Protein AF-A0A7Y8MSW4-F1 (afdb_monomer_lite)

pLDDT: mean 81.32, std 8.6, range [40.34, 90.81]

Secondary structure (DSSP, 8-state):
-HHHHHHHHHHHHHHHHHHHHHHHS---HHHHHHHHHHHHHHHHT-HHHHTT--HHHHHHHHHHTS-HHHHHHHHHHHHHHHHS----

Radius of gyration: 15.92 Å; chains: 1; bounding box: 45×33×38 Å

Structure (mmCIF, N/CA/C/O backbone):
data_AF-A0A7Y8MSW4-F1
#
_entry.id   AF-A0A7Y8MSW4-F1
#
loop_
_atom_site.group_PDB
_atom_site.id
_atom_site.type_symbol
_atom_site.label_atom_id
_atom_site.label_alt_id
_atom_site.label_comp_id
_atom_site.label_asym_id
_atom_site.label_entity_id
_atom_site.label_seq_id
_atom_site.pdbx_PDB_ins_code
_atom_site.Cartn_x
_atom_site.Cartn_y
_atom_site.Cartn_z
_atom_site.occupancy
_atom_site.B_iso_or_equiv
_atom_site.auth_seq_id
_atom_site.auth_comp_id
_atom_site.auth_asym_id
_atom_site.auth_atom_id
_atom_site.pdbx_PDB_model_num
ATOM 1 N N . MET A 1 1 ? -33.004 -6.296 19.180 1.00 63.72 1 MET A N 1
ATOM 2 C CA . MET A 1 1 ? -32.107 -5.138 18.956 1.00 63.72 1 MET A CA 1
ATOM 3 C C . MET A 1 1 ? -30.629 -5.524 18.953 1.00 63.72 1 MET A C 1
ATOM 5 O O . MET A 1 1 ? -30.006 -5.317 17.925 1.00 63.72 1 MET A O 1
ATOM 9 N N . PHE A 1 2 ? -30.080 -6.168 19.995 1.00 69.69 2 PHE A N 1
ATOM 10 C CA . PHE A 1 2 ? -28.656 -6.573 20.035 1.00 69.69 2 PHE A CA 1
ATOM 11 C C . PHE A 1 2 ? -28.172 -7.363 18.802 1.00 69.69 2 PHE A C 1
ATOM 13 O O . PHE A 1 2 ? -27.147 -7.026 18.226 1.00 69.69 2 PHE A O 1
ATOM 20 N N . ARG A 1 3 ? -28.956 -8.340 18.319 1.00 75.62 3 ARG A N 1
ATOM 21 C CA . ARG A 1 3 ? -28.615 -9.135 17.119 1.00 75.62 3 ARG A CA 1
ATOM 22 C C . ARG A 1 3 ? -28.453 -8.292 15.846 1.00 75.62 3 ARG A C 1
ATOM 24 O O . ARG A 1 3 ? -27.604 -8.605 15.022 1.00 75.62 3 ARG A O 1
ATOM 31 N N . ALA A 1 4 ? -29.245 -7.229 15.696 1.00 77.69 4 ALA A N 1
ATOM 32 C CA . ALA A 1 4 ? -29.169 -6.341 14.537 1.00 77.69 4 ALA A CA 1
ATOM 33 C C . ALA A 1 4 ? -27.931 -5.435 14.610 1.00 77.69 4 ALA A C 1
ATOM 35 O O . ALA A 1 4 ? -27.243 -5.265 13.613 1.00 77.69 4 ALA A O 1
ATOM 36 N N . ILE A 1 5 ? -27.601 -4.931 15.803 1.00 84.62 5 ILE A N 1
ATOM 37 C CA . ILE A 1 5 ? -26.416 -4.090 16.030 1.00 84.62 5 ILE A CA 1
ATOM 38 C C . ILE A 1 5 ? -25.130 -4.903 15.826 1.00 84.62 5 ILE A C 1
ATOM 40 O O . ILE A 1 5 ? -24.221 -4.451 15.135 1.00 84.62 5 ILE A O 1
ATOM 44 N N . SER A 1 6 ? -25.069 -6.131 16.352 1.00 83.50 6 SER A N 1
ATOM 45 C CA . SER A 1 6 ? -23.927 -7.029 16.136 1.00 83.50 6 SER A CA 1
ATOM 46 C C . SER A 1 6 ? -23.759 -7.405 14.663 1.00 83.50 6 SER A C 1
ATOM 48 O O . SER A 1 6 ? -22.640 -7.409 14.160 1.00 83.50 6 SER A O 1
ATOM 50 N N . SER A 1 7 ? -24.860 -7.674 13.951 1.00 82.31 7 SER A N 1
ATOM 51 C CA . SER A 1 7 ? -24.815 -7.953 12.511 1.00 82.31 7 SER A CA 1
ATOM 52 C C . SER A 1 7 ? -24.335 -6.746 11.705 1.00 82.31 7 SER A C 1
ATOM 54 O O . SER A 1 7 ? -23.584 -6.917 10.750 1.00 82.31 7 SER A O 1
ATOM 56 N N . LEU A 1 8 ? -24.750 -5.536 12.090 1.00 86.62 8 LEU A N 1
ATOM 57 C CA . LEU A 1 8 ? -24.332 -4.296 11.441 1.00 86.62 8 LEU A CA 1
ATOM 58 C C . LEU A 1 8 ? -22.821 -4.073 11.607 1.00 86.62 8 LEU A C 1
ATOM 60 O O . LEU A 1 8 ? -22.125 -3.849 10.623 1.00 86.62 8 LEU A O 1
ATOM 64 N N . MET A 1 9 ? -22.303 -4.208 12.833 1.00 85.12 9 MET A N 1
ATOM 65 C CA . MET A 1 9 ? -20.865 -4.104 13.129 1.00 85.12 9 MET A CA 1
ATOM 66 C C . MET A 1 9 ? -20.037 -5.121 12.338 1.00 85.12 9 MET A C 1
ATOM 68 O O . MET A 1 9 ? -18.989 -4.777 11.798 1.00 85.12 9 MET A O 1
ATOM 72 N N . LEU A 1 10 ? -20.525 -6.359 12.221 1.00 86.25 10 LEU A N 1
ATOM 73 C CA . LEU A 1 10 ? -19.857 -7.393 1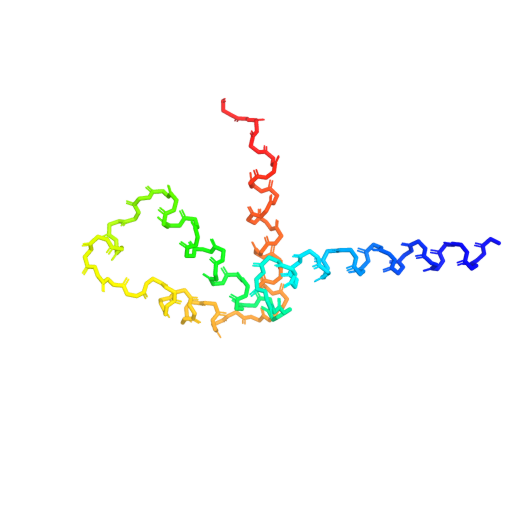1.434 1.00 86.25 10 LEU A CA 1
ATOM 74 C C . LEU A 1 10 ? -19.765 -6.995 9.952 1.00 86.25 10 LEU A C 1
ATOM 76 O O . LEU A 1 10 ? -18.722 -7.166 9.325 1.00 86.25 10 LEU A O 1
ATOM 80 N N . MET A 1 11 ? -20.836 -6.417 9.404 1.00 84.88 11 MET A N 1
ATOM 81 C CA . MET A 1 11 ? -20.872 -5.949 8.018 1.00 84.88 11 MET A CA 1
ATOM 82 C C . MET A 1 11 ? -19.852 -4.833 7.763 1.00 84.88 11 MET A C 1
ATOM 84 O O . MET A 1 11 ? -19.197 -4.842 6.724 1.00 84.88 11 MET A O 1
ATOM 88 N N . PHE A 1 12 ? -19.660 -3.927 8.727 1.00 83.50 12 PHE A N 1
ATOM 89 C CA . PHE A 1 12 ? -18.664 -2.851 8.642 1.00 83.50 12 PHE A CA 1
ATOM 90 C C . PHE A 1 12 ? -17.218 -3.350 8.582 1.00 83.50 12 PHE A C 1
ATOM 92 O O . PHE A 1 12 ? -16.379 -2.672 8.001 1.00 83.50 12 PHE A O 1
ATOM 99 N N . VAL A 1 13 ? -16.919 -4.521 9.147 1.00 81.44 13 VAL A N 1
ATOM 100 C CA . VAL A 1 13 ? -15.580 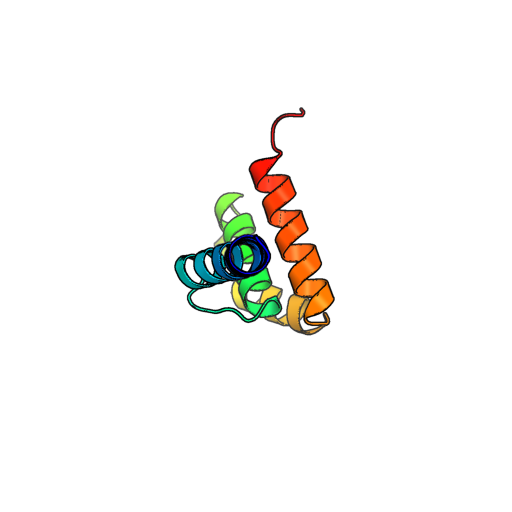-5.126 9.068 1.00 81.44 13 VAL A CA 1
ATOM 101 C C . VAL A 1 13 ? -15.440 -5.987 7.813 1.00 81.44 13 VAL A C 1
ATOM 103 O O . VAL A 1 13 ? -14.419 -5.937 7.133 1.00 81.44 13 VAL A O 1
ATOM 106 N N . ILE A 1 14 ? -16.472 -6.760 7.467 1.00 84.25 14 ILE A N 1
ATOM 107 C CA . ILE A 1 14 ? -16.420 -7.681 6.325 1.00 84.25 14 ILE A CA 1
ATOM 108 C C . ILE A 1 14 ? -16.432 -6.930 4.992 1.00 84.25 14 ILE A C 1
ATOM 110 O O . ILE A 1 14 ? -15.721 -7.332 4.078 1.00 84.25 14 ILE A O 1
ATOM 114 N N . ALA A 1 15 ? -17.204 -5.850 4.861 1.00 83.06 15 ALA A N 1
ATOM 115 C CA . ALA A 1 15 ? -17.296 -5.094 3.614 1.00 83.06 15 ALA A CA 1
ATOM 116 C C . ALA A 1 15 ? -15.934 -4.568 3.104 1.00 83.06 15 ALA A C 1
ATOM 118 O O . ALA A 1 15 ? -15.600 -4.862 1.954 1.00 83.06 15 ALA A O 1
ATOM 119 N N . PRO A 1 16 ? -15.108 -3.863 3.906 1.00 78.44 16 PRO A N 1
ATOM 120 C CA . PRO A 1 16 ? -13.800 -3.397 3.447 1.00 78.44 16 PRO A CA 1
ATOM 121 C C . PRO A 1 16 ? -12.823 -4.550 3.196 1.00 78.44 16 PRO A C 1
ATOM 123 O O . PRO A 1 16 ? -12.108 -4.522 2.200 1.00 78.44 16 PRO A O 1
ATOM 126 N N . LEU A 1 17 ? -12.828 -5.600 4.026 1.00 79.25 17 LEU A N 1
ATOM 127 C CA . LEU A 1 17 ? -11.986 -6.783 3.795 1.00 79.25 17 LEU A CA 1
ATOM 128 C C . LEU A 1 17 ? -12.371 -7.519 2.504 1.00 79.25 17 LEU A C 1
ATOM 130 O O . LEU A 1 17 ? -11.502 -7.974 1.765 1.00 79.25 17 LEU A O 1
ATOM 134 N N . GLY A 1 18 ? -13.669 -7.604 2.209 1.00 81.25 18 GLY A N 1
ATOM 135 C CA . GLY A 1 18 ? -14.189 -8.173 0.970 1.00 81.25 18 GLY A CA 1
ATOM 136 C C . GLY A 1 18 ? -13.809 -7.341 -0.253 1.00 81.25 18 GLY A C 1
ATOM 137 O O . GLY A 1 18 ? -13.402 -7.907 -1.264 1.00 81.25 18 GLY A O 1
ATOM 138 N N . ALA A 1 19 ? -13.873 -6.011 -0.151 1.00 78.06 19 ALA A N 1
ATOM 139 C CA . ALA A 1 19 ? -13.425 -5.108 -1.211 1.00 78.06 19 ALA A CA 1
ATOM 140 C C . ALA A 1 19 ? -11.915 -5.245 -1.475 1.00 78.06 19 ALA A C 1
ATOM 142 O O . ALA A 1 19 ? -11.509 -5.390 -2.626 1.00 78.06 19 ALA A O 1
ATOM 143 N N . ILE A 1 20 ? -11.100 -5.291 -0.416 1.00 80.56 20 ILE A N 1
ATOM 144 C CA . ILE A 1 20 ? -9.653 -5.544 -0.494 1.00 80.56 20 ILE A CA 1
ATOM 145 C C . ILE A 1 20 ? -9.370 -6.857 -1.214 1.00 80.56 20 ILE A C 1
ATOM 147 O O . ILE A 1 20 ? -8.613 -6.899 -2.183 1.00 80.56 20 ILE A O 1
ATOM 151 N N . TYR A 1 21 ? -10.016 -7.929 -0.765 1.00 82.44 21 TYR A N 1
ATOM 152 C CA . TYR A 1 21 ? -9.812 -9.244 -1.345 1.00 82.44 21 TYR A CA 1
ATOM 153 C C . TYR A 1 21 ? -10.214 -9.286 -2.824 1.00 82.44 21 TYR A C 1
ATOM 155 O O . TYR A 1 21 ? -9.496 -9.859 -3.637 1.00 82.44 21 TYR A O 1
ATOM 163 N N . TYR A 1 22 ? -11.326 -8.646 -3.191 1.00 81.19 22 TYR A N 1
ATOM 164 C CA . TYR A 1 22 ? -11.796 -8.596 -4.574 1.00 81.19 22 TYR A CA 1
ATOM 165 C C . TYR A 1 22 ? -10.843 -7.827 -5.501 1.00 81.19 22 TYR A C 1
ATOM 167 O O . TYR A 1 22 ? -10.613 -8.259 -6.628 1.00 81.19 22 TYR A O 1
ATOM 175 N N . VAL A 1 23 ? -10.280 -6.706 -5.039 1.00 79.62 23 VAL A N 1
ATOM 176 C CA . VAL A 1 23 ? -9.410 -5.844 -5.859 1.00 79.62 23 VAL A CA 1
ATOM 177 C C . VAL A 1 23 ? -7.983 -6.388 -5.950 1.00 79.62 23 VAL A C 1
ATOM 179 O O . VAL A 1 23 ? -7.399 -6.394 -7.030 1.00 79.62 23 VAL A O 1
ATOM 182 N N . TYR A 1 24 ? -7.416 -6.859 -4.837 1.00 80.38 24 TYR A N 1
ATOM 183 C CA . TYR A 1 24 ? -5.991 -7.204 -4.755 1.00 80.38 24 TYR A CA 1
ATOM 184 C C . TYR A 1 24 ? -5.718 -8.713 -4.685 1.00 80.38 24 TYR A C 1
ATOM 186 O O . TYR A 1 24 ? -4.560 -9.128 -4.802 1.00 80.38 24 TYR A O 1
ATOM 194 N N . GLY A 1 25 ? -6.756 -9.538 -4.499 1.00 81.62 25 GLY A N 1
ATOM 195 C CA . GLY A 1 25 ? -6.663 -10.997 -4.366 1.00 81.62 25 GLY A CA 1
ATOM 196 C C . GLY A 1 25 ? -6.130 -11.479 -3.013 1.00 81.62 25 GLY A C 1
ATOM 197 O O . GLY A 1 25 ? -5.920 -12.676 -2.821 1.00 81.62 25 GLY A O 1
ATOM 198 N N . GLU A 1 26 ? -5.882 -10.569 -2.073 1.00 82.00 26 GLU A N 1
ATOM 199 C CA . GLU A 1 26 ? -5.280 -10.868 -0.779 1.00 82.00 26 GLU A CA 1
ATOM 200 C C . GLU A 1 26 ? -5.685 -9.856 0.282 1.00 82.00 26 GLU A C 1
ATOM 202 O O . GLU A 1 26 ? -6.141 -8.768 -0.042 1.00 82.00 26 GLU A O 1
ATOM 207 N N . ILE A 1 27 ? -5.498 -10.225 1.549 1.00 81.06 27 ILE A N 1
ATOM 208 C CA . ILE A 1 27 ? -5.911 -9.425 2.712 1.00 81.06 27 ILE A CA 1
ATOM 209 C C . ILE A 1 27 ? -4.684 -8.955 3.518 1.00 81.06 27 ILE A C 1
ATOM 211 O O . ILE A 1 27 ? -4.818 -8.265 4.523 1.00 81.06 27 ILE A O 1
ATOM 215 N N . GLU A 1 28 ? -3.464 -9.309 3.094 1.00 85.25 28 GLU A N 1
ATOM 216 C CA . GLU A 1 28 ? -2.242 -8.861 3.765 1.00 85.25 28 GLU A CA 1
ATOM 217 C C . GLU A 1 28 ? -2.011 -7.362 3.516 1.00 85.25 28 GLU A C 1
ATOM 219 O O . GLU A 1 28 ? -1.688 -6.973 2.390 1.00 85.25 28 GLU A O 1
ATOM 224 N N . PRO A 1 29 ? -2.118 -6.501 4.547 1.00 82.75 29 PRO A N 1
ATOM 225 C CA . PRO A 1 29 ? -2.191 -5.055 4.354 1.00 82.75 29 PRO A CA 1
ATOM 226 C C . PRO A 1 29 ? -0.933 -4.482 3.698 1.00 82.75 29 PRO A C 1
ATOM 228 O O . PRO A 1 29 ? -1.034 -3.597 2.859 1.00 82.75 29 PRO A O 1
ATOM 231 N N . CYS A 1 30 ? 0.253 -5.006 4.020 1.00 87.69 30 CYS A N 1
ATOM 232 C CA . CYS A 1 30 ? 1.505 -4.516 3.438 1.00 87.69 30 CYS A CA 1
ATOM 233 C C . CYS A 1 30 ? 1.648 -4.872 1.959 1.00 87.69 30 CYS A C 1
ATOM 235 O O . CYS A 1 30 ? 2.176 -4.085 1.180 1.00 87.69 30 CYS A O 1
ATOM 237 N N . ARG A 1 31 ? 1.143 -6.036 1.548 1.00 86.06 31 ARG A N 1
ATOM 238 C CA . ARG A 1 31 ? 1.222 -6.453 0.151 1.00 86.06 31 ARG A CA 1
ATOM 239 C C . ARG A 1 31 ? 0.190 -5.734 -0.713 1.00 86.06 31 ARG A C 1
ATOM 241 O O . ARG A 1 31 ? 0.512 -5.297 -1.813 1.00 86.06 31 ARG A O 1
ATOM 248 N N . VAL A 1 32 ? -1.005 -5.523 -0.160 1.00 89.12 32 VAL A N 1
ATOM 249 C CA . VAL A 1 32 ? -2.035 -4.668 -0.759 1.00 89.12 32 VAL A CA 1
ATOM 250 C C . VAL A 1 32 ? -1.521 -3.235 -0.916 1.00 89.12 32 VAL A C 1
ATOM 252 O O . VAL A 1 32 ? -1.662 -2.653 -1.988 1.00 89.12 32 VAL A O 1
ATOM 255 N N . LEU A 1 33 ? -0.855 -2.691 0.107 1.00 88.12 33 LEU A N 1
ATOM 256 C CA . LEU A 1 33 ? -0.252 -1.359 0.049 1.00 88.12 33 LEU A CA 1
ATOM 257 C C . LEU A 1 33 ? 0.824 -1.255 -1.042 1.00 88.12 33 LEU A C 1
ATOM 259 O O . LEU A 1 33 ? 0.821 -0.293 -1.804 1.00 88.12 33 LEU A O 1
ATOM 263 N N . ALA A 1 34 ? 1.701 -2.257 -1.169 1.00 88.62 34 ALA A N 1
ATOM 264 C CA . ALA A 1 34 ? 2.715 -2.279 -2.224 1.00 88.62 34 ALA A CA 1
ATOM 265 C C . ALA A 1 34 ? 2.091 -2.266 -3.630 1.00 88.62 34 ALA A C 1
ATOM 267 O O . ALA A 1 34 ? 2.554 -1.542 -4.514 1.00 88.62 34 ALA A O 1
ATOM 268 N N . LYS A 1 35 ? 1.010 -3.031 -3.829 1.00 87.81 35 LYS A N 1
ATOM 269 C CA . LYS A 1 35 ? 0.243 -3.027 -5.080 1.00 87.81 35 LYS A CA 1
ATOM 27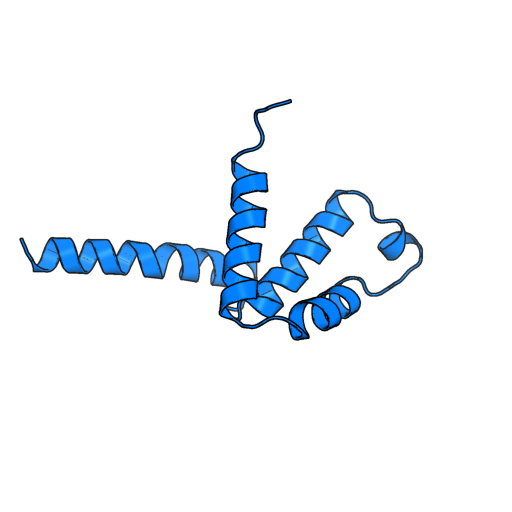0 C C . LYS A 1 35 ? -0.433 -1.687 -5.344 1.00 87.81 35 LYS A C 1
ATOM 272 O O . LYS A 1 35 ? -0.438 -1.249 -6.488 1.00 87.81 35 LYS A O 1
ATOM 277 N N . GLU A 1 36 ? -0.984 -1.032 -4.323 1.00 88.38 36 GLU A N 1
ATOM 278 C CA . GLU A 1 36 ? -1.620 0.280 -4.495 1.00 88.38 36 GLU A CA 1
ATOM 279 C C . GLU A 1 36 ? -0.604 1.352 -4.899 1.00 88.38 36 GLU A C 1
ATOM 281 O O . GLU A 1 36 ? -0.876 2.117 -5.822 1.00 88.38 36 GLU A O 1
ATOM 286 N N . TYR A 1 37 ? 0.585 1.371 -4.288 1.00 88.12 37 TYR A N 1
ATOM 287 C CA . TYR A 1 37 ? 1.658 2.276 -4.711 1.00 88.12 37 TYR A CA 1
ATOM 288 C C . TYR A 1 37 ? 2.113 1.995 -6.139 1.00 88.12 37 TYR A C 1
ATOM 290 O O . TYR A 1 37 ? 2.179 2.916 -6.946 1.00 88.12 37 TYR A O 1
ATOM 298 N N . THR A 1 38 ? 2.285 0.720 -6.489 1.00 87.44 38 THR A N 1
ATOM 299 C CA . THR A 1 38 ? 2.605 0.323 -7.867 1.00 87.44 38 THR A CA 1
ATOM 300 C C . THR A 1 38 ? 1.531 0.799 -8.845 1.00 87.44 38 THR A C 1
ATOM 302 O O . THR A 1 38 ? 1.841 1.374 -9.883 1.00 87.44 38 THR A O 1
ATOM 305 N N . TYR A 1 39 ? 0.250 0.606 -8.516 1.00 84.06 39 TYR A N 1
ATOM 306 C CA . TYR A 1 39 ? -0.862 1.057 -9.351 1.00 84.06 39 TYR A CA 1
ATOM 307 C C . TYR A 1 39 ? -0.878 2.581 -9.508 1.00 84.06 39 TYR A C 1
ATOM 309 O O . TYR A 1 39 ? -1.163 3.083 -10.597 1.00 84.06 39 TYR A O 1
ATOM 317 N N . ARG A 1 40 ? -0.578 3.324 -8.437 1.00 84.12 40 ARG A N 1
ATOM 318 C CA . ARG A 1 40 ? -0.500 4.787 -8.467 1.00 84.12 40 ARG A CA 1
ATOM 319 C C . ARG A 1 40 ? 0.642 5.263 -9.361 1.00 84.12 40 ARG A C 1
ATOM 321 O O . ARG A 1 40 ? 0.392 6.052 -10.266 1.00 84.12 40 ARG A O 1
ATOM 328 N N . ASP A 1 41 ? 1.836 4.713 -9.184 1.00 83.25 41 ASP A N 1
ATOM 329 C CA . ASP A 1 41 ? 3.018 5.049 -9.979 1.00 83.25 41 ASP A CA 1
ATOM 330 C C . ASP A 1 41 ? 2.816 4.728 -11.468 1.00 83.25 41 ASP A C 1
ATOM 332 O O . ASP A 1 41 ? 3.139 5.540 -12.336 1.00 83.25 41 ASP A O 1
ATOM 336 N N . LEU A 1 42 ? 2.214 3.578 -11.786 1.00 82.19 42 LEU A N 1
ATOM 337 C CA . LEU A 1 42 ? 1.856 3.226 -13.164 1.00 82.19 42 LEU A CA 1
ATOM 338 C C . LEU A 1 42 ? 0.812 4.185 -13.750 1.00 82.19 42 LEU A C 1
ATOM 340 O O . LEU A 1 42 ? 0.896 4.561 -14.918 1.00 82.19 42 LEU A O 1
ATOM 344 N N . ARG A 1 43 ? -0.171 4.610 -12.948 1.00 80.88 43 ARG A N 1
ATOM 345 C CA . ARG A 1 43 ? -1.207 5.560 -13.375 1.00 80.88 43 ARG A CA 1
ATOM 346 C C . ARG A 1 43 ? -0.650 6.963 -13.617 1.00 80.88 43 ARG A C 1
ATOM 348 O O . ARG A 1 43 ? -1.135 7.649 -14.514 1.00 80.88 43 ARG A O 1
ATOM 355 N N . GLU A 1 44 ? 0.333 7.384 -12.831 1.00 81.62 44 GLU A N 1
ATOM 356 C CA . GLU A 1 44 ? 1.001 8.686 -12.954 1.00 81.62 44 GLU A CA 1
ATOM 357 C C . GLU A 1 44 ? 2.082 8.704 -14.049 1.00 81.62 44 GLU A C 1
ATOM 359 O O . GLU A 1 44 ? 2.625 9.762 -14.362 1.00 81.62 44 GLU A O 1
ATOM 364 N N . GLY A 1 45 ? 2.356 7.562 -14.691 1.00 75.75 45 GLY A N 1
ATOM 365 C CA . GLY A 1 45 ? 3.351 7.466 -15.758 1.00 75.75 45 GLY A CA 1
ATOM 366 C C . GLY A 1 45 ? 4.780 7.484 -15.221 1.00 75.75 45 GLY A C 1
ATOM 367 O O . GLY A 1 45 ? 5.634 8.207 -15.736 1.00 75.75 45 GLY A O 1
ATOM 368 N N . SER A 1 46 ? 5.032 6.707 -14.167 1.00 77.00 46 SER A N 1
ATOM 369 C CA . SER A 1 46 ? 6.332 6.592 -13.510 1.00 77.00 46 SER A CA 1
ATOM 370 C C . SER A 1 46 ? 7.470 6.297 -14.492 1.00 77.00 46 SER A C 1
ATOM 372 O O . SER A 1 46 ? 7.445 5.338 -15.266 1.00 77.00 46 SER A O 1
ATOM 374 N N . VAL A 1 47 ? 8.536 7.096 -14.393 1.00 75.06 47 VAL A N 1
ATOM 375 C CA . VAL A 1 47 ? 9.781 6.900 -15.152 1.00 75.06 47 VAL A CA 1
ATOM 376 C C . VAL A 1 47 ? 10.419 5.547 -14.824 1.00 75.06 47 VAL A C 1
ATOM 378 O O . VAL A 1 47 ? 11.082 4.983 -15.689 1.00 75.06 47 VAL A O 1
ATOM 381 N N . LEU A 1 48 ? 10.200 5.007 -13.615 1.00 72.88 48 LEU A N 1
ATOM 382 C CA . LEU A 1 48 ? 10.736 3.707 -13.193 1.00 72.88 48 LEU A CA 1
ATOM 383 C C . LEU A 1 48 ? 10.182 2.549 -14.035 1.00 72.88 48 LEU A C 1
ATOM 385 O O . LEU A 1 48 ? 10.946 1.653 -14.391 1.00 72.88 48 LEU A O 1
ATOM 389 N N . ASP A 1 49 ? 8.905 2.605 -14.416 1.00 78.00 49 ASP A N 1
ATOM 390 C CA . ASP A 1 49 ? 8.289 1.617 -15.312 1.00 78.00 49 ASP A CA 1
ATOM 391 C C . ASP A 1 49 ? 8.920 1.716 -16.705 1.00 78.00 49 ASP A C 1
ATOM 393 O O . ASP A 1 49 ? 9.329 0.725 -17.310 1.00 78.00 49 ASP A O 1
ATOM 397 N N . MET A 1 50 ? 9.121 2.952 -17.169 1.00 71.69 50 MET A N 1
ATOM 398 C CA . MET A 1 50 ? 9.691 3.243 -18.483 1.00 71.69 50 MET A CA 1
ATOM 399 C C . MET A 1 50 ? 11.141 2.759 -18.638 1.00 71.69 50 MET A C 1
ATOM 401 O O . MET A 1 50 ? 11.555 2.396 -19.740 1.00 71.69 50 MET A O 1
ATOM 405 N N . ILE A 1 51 ? 11.916 2.725 -17.549 1.00 80.44 51 ILE A N 1
ATOM 406 C CA . ILE A 1 51 ? 13.287 2.184 -17.528 1.00 80.44 51 ILE A CA 1
ATOM 407 C C . ILE A 1 51 ? 13.343 0.687 -17.171 1.00 80.44 51 ILE A C 1
ATOM 409 O O . ILE A 1 51 ? 14.436 0.142 -17.008 1.00 80.44 51 ILE A O 1
ATOM 413 N N . GLY A 1 52 ? 12.192 0.012 -17.067 1.00 74.69 52 GLY A N 1
ATOM 414 C CA . GLY A 1 52 ? 12.093 -1.429 -16.829 1.00 74.69 52 GLY A CA 1
ATOM 415 C C . GLY A 1 52 ? 12.422 -1.861 -15.399 1.00 74.69 52 GLY A C 1
ATOM 416 O O . GLY A 1 52 ? 12.829 -3.005 -15.184 1.00 74.69 52 GLY A O 1
ATOM 417 N N . VAL A 1 53 ? 12.293 -0.962 -14.420 1.00 82.12 53 VAL A N 1
ATOM 418 C CA . VAL A 1 53 ? 12.440 -1.314 -13.005 1.00 82.12 53 VAL A CA 1
ATOM 419 C C . VAL A 1 53 ? 11.148 -1.956 -12.512 1.00 82.12 53 VAL A C 1
ATOM 421 O O . VAL A 1 53 ? 10.055 -1.451 -12.735 1.00 82.12 53 VAL A O 1
ATOM 424 N N . ASP A 1 54 ? 11.290 -3.066 -11.792 1.00 84.25 54 ASP A N 1
ATOM 425 C CA . ASP A 1 54 ? 10.180 -3.747 -11.131 1.00 84.25 54 ASP A CA 1
ATOM 426 C C . ASP A 1 54 ? 9.707 -2.924 -9.914 1.00 84.25 54 ASP A C 1
ATOM 428 O O . ASP A 1 54 ? 10.220 -3.066 -8.797 1.00 84.25 54 ASP A O 1
ATOM 432 N N . ILE A 1 55 ? 8.771 -2.001 -10.167 1.00 84.25 55 ILE A N 1
ATOM 433 C CA . ILE A 1 55 ? 8.211 -1.072 -9.172 1.00 84.25 55 ILE A CA 1
ATOM 434 C C . ILE A 1 55 ? 7.542 -1.840 -8.024 1.00 84.25 55 ILE A C 1
ATOM 436 O O . ILE A 1 55 ? 7.709 -1.478 -6.856 1.00 84.25 55 ILE A O 1
ATOM 440 N N . GLU A 1 56 ? 6.859 -2.950 -8.323 1.00 83.75 56 GLU A N 1
ATOM 441 C CA . GLU A 1 56 ? 6.205 -3.774 -7.302 1.00 83.75 56 GLU A CA 1
ATOM 442 C C . GLU A 1 56 ? 7.227 -4.324 -6.313 1.00 83.75 56 GLU A C 1
ATOM 444 O O . GLU A 1 56 ? 7.033 -4.256 -5.096 1.00 83.75 56 GLU A O 1
ATOM 449 N N . LYS A 1 57 ? 8.361 -4.825 -6.812 1.00 85.88 57 LYS A N 1
ATOM 450 C CA . LYS A 1 57 ? 9.435 -5.317 -5.949 1.00 85.88 57 LYS A CA 1
ATOM 451 C C . LYS A 1 57 ? 10.007 -4.211 -5.062 1.00 85.88 57 LYS A C 1
ATOM 453 O O . LYS A 1 57 ? 10.325 -4.484 -3.902 1.00 85.88 57 LYS A O 1
ATOM 458 N N . LEU A 1 58 ? 10.117 -2.987 -5.578 1.00 86.38 58 LEU A N 1
ATOM 459 C CA . LEU A 1 58 ? 10.599 -1.832 -4.820 1.00 86.38 58 LEU A CA 1
ATOM 460 C C . LEU A 1 58 ? 9.652 -1.501 -3.658 1.00 86.38 58 LEU A C 1
ATOM 462 O O . LEU A 1 58 ? 10.077 -1.482 -2.501 1.00 86.38 58 LEU A O 1
ATOM 466 N N . HIS A 1 59 ? 8.356 -1.355 -3.939 1.00 88.75 59 HIS A N 1
ATOM 467 C CA . HIS A 1 59 ? 7.364 -1.084 -2.900 1.00 88.75 59 HIS A CA 1
ATOM 468 C C . HIS A 1 59 ? 7.176 -2.259 -1.948 1.00 88.75 59 HIS A C 1
ATOM 470 O O . HIS A 1 59 ? 6.862 -2.066 -0.777 1.00 88.75 59 HIS A O 1
ATOM 476 N N . ARG A 1 60 ? 7.404 -3.497 -2.390 1.00 86.25 60 ARG A N 1
ATOM 477 C CA . ARG A 1 60 ? 7.382 -4.653 -1.491 1.00 86.25 60 ARG A CA 1
ATOM 478 C C . ARG A 1 60 ? 8.517 -4.597 -0.468 1.00 86.25 60 ARG A C 1
ATOM 480 O O . ARG A 1 60 ? 8.307 -4.966 0.683 1.00 86.25 60 ARG A O 1
ATOM 487 N N . ILE A 1 61 ? 9.698 -4.120 -0.864 1.00 88.00 61 ILE A N 1
ATOM 488 C CA . ILE A 1 61 ? 10.812 -3.880 0.064 1.00 88.00 61 ILE A CA 1
ATOM 489 C C . ILE A 1 61 ? 10.466 -2.725 1.003 1.00 88.00 61 ILE A C 1
ATOM 491 O O . ILE A 1 61 ? 10.615 -2.859 2.216 1.00 88.00 61 ILE A O 1
ATOM 495 N N . GLU A 1 62 ? 9.951 -1.622 0.467 1.00 88.19 62 GLU A N 1
ATOM 496 C CA . GLU A 1 62 ? 9.535 -0.462 1.256 1.00 88.19 62 GLU A CA 1
ATOM 497 C C . GLU A 1 62 ? 8.501 -0.841 2.327 1.00 88.19 62 GLU A C 1
ATOM 499 O O . GLU A 1 62 ? 8.725 -0.628 3.517 1.00 88.19 62 GLU A O 1
ATOM 504 N N . THR A 1 63 ? 7.416 -1.498 1.920 1.00 87.81 63 THR A N 1
ATOM 505 C CA . THR A 1 63 ? 6.324 -1.915 2.810 1.00 87.81 63 THR A CA 1
ATOM 506 C C . THR A 1 63 ? 6.708 -3.030 3.774 1.00 87.81 63 THR A C 1
ATOM 508 O O . THR A 1 63 ? 6.107 -3.127 4.841 1.00 87.81 63 THR A O 1
ATOM 511 N N . SER A 1 64 ? 7.727 -3.841 3.463 1.00 85.75 64 SER A N 1
ATOM 512 C CA . SER A 1 64 ? 8.227 -4.866 4.392 1.00 85.75 64 SER A CA 1
ATOM 513 C C . SER A 1 64 ? 8.856 -4.290 5.664 1.00 85.75 64 SER A C 1
ATOM 515 O O . SER A 1 64 ? 9.011 -5.014 6.645 1.00 85.75 64 SER A O 1
ATOM 517 N N . GLN A 1 65 ? 9.199 -2.999 5.661 1.00 89.62 65 GLN A N 1
ATOM 518 C CA . GLN A 1 65 ? 9.737 -2.301 6.830 1.00 89.62 65 GLN A CA 1
ATOM 519 C C . GLN A 1 65 ? 8.648 -1.810 7.793 1.00 89.62 65 GLN A C 1
ATOM 521 O O . GLN A 1 65 ? 8.968 -1.378 8.899 1.00 89.62 65 GLN A O 1
ATOM 526 N N . TYR A 1 66 ? 7.376 -1.868 7.395 1.00 90.81 66 TYR A N 1
ATOM 527 C CA . TYR A 1 66 ? 6.253 -1.420 8.209 1.00 90.81 66 TYR A CA 1
ATOM 528 C C . TYR A 1 66 ? 5.604 -2.575 8.970 1.00 90.81 66 TYR A C 1
ATOM 530 O O . TYR A 1 66 ? 5.581 -3.728 8.534 1.00 90.81 66 TYR A O 1
ATOM 538 N N . SER A 1 67 ? 5.007 -2.248 10.111 1.00 89.94 67 SER A N 1
ATOM 539 C CA . SER A 1 67 ? 4.091 -3.153 10.800 1.00 89.94 67 SER A CA 1
ATOM 540 C C . SER A 1 67 ? 2.769 -3.290 10.033 1.00 89.94 67 SER A C 1
ATOM 542 O O . SER A 1 67 ? 2.347 -2.391 9.304 1.00 89.94 67 SER A O 1
ATOM 544 N N . SER A 1 68 ? 2.045 -4.396 10.234 1.00 82.44 68 SER A N 1
ATOM 545 C CA . SER A 1 68 ? 0.755 -4.620 9.560 1.00 82.44 68 SER A CA 1
ATOM 546 C C . SER A 1 68 ? -0.277 -3.522 9.850 1.00 82.44 68 SER A C 1
ATOM 548 O O . SER A 1 68 ? -1.077 -3.197 8.975 1.00 82.44 68 SER A O 1
ATOM 550 N N . SER A 1 69 ? -0.246 -2.928 11.049 1.00 84.19 69 SER A N 1
ATOM 551 C CA . SER A 1 69 ? -1.099 -1.791 11.416 1.00 84.19 69 SER A CA 1
ATOM 552 C C . SER A 1 69 ? -0.713 -0.507 10.688 1.00 84.19 69 SER A C 1
ATOM 554 O O . SER A 1 69 ? -1.598 0.224 10.254 1.00 84.19 69 SER A O 1
ATOM 556 N N . GLU A 1 70 ? 0.584 -0.243 10.511 1.00 88.25 70 GLU A N 1
ATOM 557 C CA . GLU A 1 70 ? 1.052 0.911 9.734 1.00 88.25 70 GLU A CA 1
ATOM 558 C C . GLU A 1 70 ? 0.697 0.760 8.256 1.00 88.25 70 GLU A C 1
ATOM 560 O O . GLU A 1 70 ? 0.235 1.718 7.641 1.00 88.25 70 GLU A O 1
ATOM 565 N N . CYS A 1 71 ? 0.838 -0.446 7.698 1.00 88.81 71 CYS A N 1
ATOM 566 C CA . CYS A 1 71 ? 0.422 -0.726 6.327 1.00 88.81 71 CYS A CA 1
ATOM 567 C C . CYS A 1 71 ? -1.080 -0.498 6.128 1.00 88.81 71 CYS A C 1
ATOM 569 O O . CYS A 1 71 ? -1.485 0.114 5.145 1.00 88.81 71 CYS A O 1
ATOM 571 N N . ALA A 1 72 ? -1.907 -0.967 7.068 1.00 85.25 72 ALA A N 1
ATOM 572 C CA . ALA A 1 72 ? -3.350 -0.766 7.010 1.00 85.25 72 ALA A CA 1
ATOM 573 C C . ALA A 1 72 ? -3.723 0.721 7.124 1.00 85.25 72 ALA A C 1
ATOM 575 O O . ALA A 1 72 ? -4.566 1.185 6.362 1.00 85.25 72 ALA A O 1
ATOM 576 N N . GLY A 1 73 ? -3.072 1.473 8.020 1.00 87.06 73 GLY A N 1
ATOM 577 C CA . GLY A 1 73 ? -3.274 2.920 8.147 1.00 87.06 73 GLY A CA 1
ATOM 578 C C . GLY A 1 73 ? -2.929 3.663 6.858 1.00 87.06 73 GLY A C 1
ATOM 579 O O . GLY A 1 73 ? -3.782 4.338 6.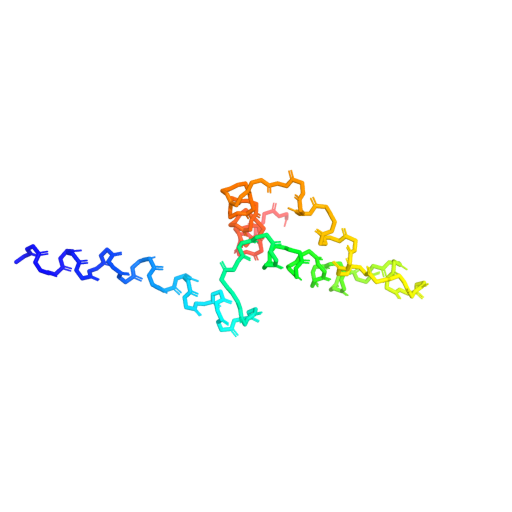292 1.00 87.06 73 GLY A O 1
ATOM 580 N N . LYS A 1 74 ? -1.725 3.434 6.322 1.00 89.12 74 LYS A N 1
ATOM 581 C CA . LYS A 1 74 ? -1.273 4.037 5.058 1.00 89.12 74 LYS A CA 1
ATOM 582 C C . LYS A 1 74 ? -2.154 3.661 3.864 1.00 89.12 74 LYS A C 1
ATOM 584 O O . LYS A 1 74 ? -2.341 4.477 2.968 1.00 89.12 74 LYS A O 1
ATOM 589 N N . LEU A 1 75 ? -2.689 2.439 3.838 1.00 86.56 75 LEU A N 1
ATOM 590 C CA . LEU A 1 75 ? -3.600 1.990 2.783 1.00 86.56 75 LEU A CA 1
ATOM 591 C C . LEU A 1 75 ? -4.928 2.747 2.839 1.00 86.56 75 LEU A C 1
ATOM 593 O O . LEU A 1 75 ? -5.439 3.179 1.808 1.00 86.56 75 LEU A O 1
ATOM 597 N N . VAL A 1 76 ? -5.470 2.926 4.045 1.00 84.75 76 VAL A N 1
ATOM 598 C CA . VAL A 1 76 ? -6.679 3.726 4.257 1.00 84.75 76 VAL A CA 1
ATOM 599 C C . VAL A 1 76 ? -6.426 5.176 3.855 1.00 84.75 76 VAL A C 1
ATOM 601 O O . VAL A 1 76 ? -7.239 5.724 3.118 1.00 84.75 76 VAL A O 1
ATOM 604 N N . ASP A 1 77 ? -5.298 5.766 4.257 1.00 87.75 77 ASP A N 1
ATOM 605 C CA . ASP A 1 77 ? -4.933 7.138 3.886 1.00 87.75 77 ASP A CA 1
ATOM 606 C C . ASP A 1 77 ? -4.871 7.311 2.361 1.00 87.75 77 ASP A C 1
ATOM 608 O O . ASP A 1 77 ? -5.489 8.227 1.821 1.00 87.75 77 ASP A O 1
ATOM 612 N N . ALA A 1 78 ? -4.220 6.380 1.653 1.00 82.31 78 ALA A N 1
ATOM 613 C CA . ALA A 1 78 ? -4.123 6.402 0.193 1.00 82.31 78 ALA A CA 1
ATOM 614 C C . ALA A 1 78 ? -5.500 6.335 -0.495 1.00 82.31 78 ALA A C 1
ATOM 616 O O . ALA A 1 78 ? -5.741 7.007 -1.500 1.00 82.31 78 ALA A O 1
ATOM 617 N N . TRP A 1 79 ? -6.441 5.552 0.038 1.00 81.94 79 TRP A N 1
ATOM 618 C CA . TRP A 1 79 ? -7.802 5.526 -0.501 1.00 81.94 79 TRP A CA 1
ATOM 619 C C . TRP A 1 79 ? -8.626 6.743 -0.121 1.00 81.94 79 TRP A C 1
ATOM 621 O O . TRP A 1 79 ? -9.426 7.193 -0.937 1.00 81.94 79 TRP A O 1
ATOM 631 N N . VAL A 1 80 ? -8.468 7.269 1.093 1.00 83.81 80 VAL A N 1
ATOM 632 C CA . VAL A 1 80 ? -9.139 8.503 1.509 1.00 83.81 80 VAL A CA 1
ATOM 633 C C . VAL A 1 80 ? -8.689 9.651 0.616 1.00 83.81 80 VAL A C 1
ATOM 635 O O . VAL A 1 80 ? -9.537 10.401 0.153 1.00 83.81 80 VAL A O 1
ATOM 638 N N . GLU A 1 81 ? -7.402 9.740 0.288 1.00 82.81 81 GLU A N 1
ATOM 639 C CA . GLU A 1 81 ? -6.873 10.704 -0.680 1.00 82.81 81 GLU A CA 1
ATOM 640 C C . GLU A 1 81 ? -7.483 10.487 -2.077 1.00 82.81 81 GLU A C 1
ATOM 642 O O . GLU A 1 81 ? -7.989 11.420 -2.701 1.00 82.81 81 GLU A O 1
ATOM 647 N N . ARG A 1 82 ? -7.555 9.231 -2.536 1.00 74.00 82 ARG A N 1
ATOM 648 C CA . ARG A 1 82 ? -8.158 8.866 -3.829 1.00 74.00 82 ARG A CA 1
ATOM 649 C C . ARG A 1 82 ? -9.660 9.164 -3.923 1.00 74.00 82 ARG A C 1
ATOM 651 O O . ARG A 1 82 ? -10.143 9.490 -5.006 1.00 74.00 82 ARG A O 1
ATOM 658 N N . LEU A 1 83 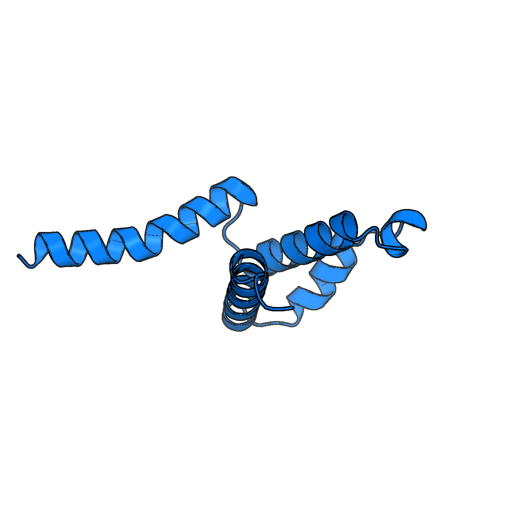? -10.407 9.001 -2.831 1.00 75.19 83 LEU A N 1
ATOM 659 C CA . LEU A 1 83 ? -11.858 9.224 -2.752 1.00 75.19 83 LEU A CA 1
ATOM 660 C C . LEU A 1 83 ? -12.210 10.679 -2.411 1.00 75.19 83 LEU A C 1
ATOM 662 O O . LEU A 1 83 ? -13.271 11.161 -2.801 1.00 75.19 83 LEU A O 1
ATOM 666 N N . GLY A 1 84 ? -11.335 11.359 -1.674 1.00 70.44 84 GLY A N 1
ATOM 667 C CA . GLY A 1 84 ? -11.489 12.725 -1.181 1.00 70.44 84 GLY A CA 1
ATOM 668 C C . GLY A 1 84 ? -10.984 13.803 -2.137 1.00 70.44 84 GLY A C 1
ATOM 669 O O . GLY A 1 84 ? -11.039 14.976 -1.780 1.00 70.44 84 GLY A O 1
ATOM 670 N N . GLY A 1 85 ? -10.519 13.436 -3.336 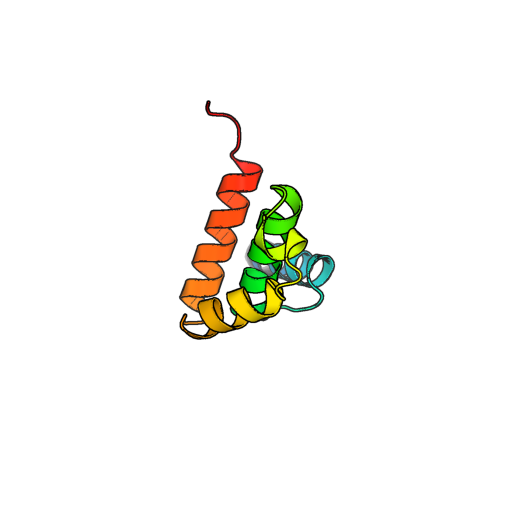1.00 59.66 85 GLY A N 1
ATOM 671 C CA . GLY A 1 85 ? -10.055 14.353 -4.379 1.00 59.66 85 GLY A CA 1
ATOM 672 C C . GLY A 1 85 ? -11.141 15.287 -4.927 1.00 59.66 85 GLY A C 1
ATOM 673 O O . GLY A 1 85 ? -11.601 15.115 -6.053 1.00 59.66 85 GLY A O 1
ATOM 674 N N . ASN A 1 86 ? -11.526 16.291 -4.139 1.00 52.16 86 ASN A N 1
ATOM 675 C CA . ASN A 1 86 ? -12.070 17.559 -4.611 1.00 52.16 86 ASN A CA 1
ATOM 676 C C . ASN A 1 86 ? -11.626 18.667 -3.639 1.00 52.16 86 ASN A C 1
ATOM 678 O O . ASN A 1 86 ? -12.270 18.913 -2.617 1.00 52.16 86 ASN A O 1
ATOM 682 N N . GLY A 1 87 ? -10.487 19.291 -3.935 1.00 48.56 87 GLY A N 1
ATOM 683 C CA . GLY A 1 87 ? -9.899 20.329 -3.093 1.00 48.56 87 GLY A CA 1
ATOM 684 C C . GLY A 1 87 ? -8.617 20.962 -3.637 1.00 48.56 87 GLY A C 1
ATOM 685 O O . GLY A 1 87 ? -7.805 21.399 -2.830 1.00 48.56 87 GLY A O 1
ATOM 686 N N . GLU A 1 88 ? -8.441 21.013 -4.959 1.00 40.34 88 GLU A N 1
ATOM 687 C CA . GLU A 1 88 ? -7.650 22.056 -5.632 1.00 40.34 88 GLU A CA 1
ATOM 688 C C . GLU A 1 88 ? -8.560 22.788 -6.621 1.00 40.34 88 GLU A C 1
ATOM 690 O O . GLU A 1 88 ? -9.330 22.096 -7.329 1.00 40.34 88 GLU A O 1
#

Foldseek 3Di:
DVVVVVVVVVCVVVVVQVVLCVPPVDNQLLLSLLVLVVVVCVVVVHVCVVVVHPSSVVSSVVSVVDDSVVSNVVVVVSVCCVVVPDDD

Sequence (88 aa):
MFRAISSLMLMFVIAPLGAIYYVYGEIEPCRVLAKEYTYRDLREGSVLDMIGVDIEKLHRIETSQYSSSECAGKLVDAWVERLGGNGE